Protein AF-A0A6M0CXX0-F1 (afdb_monomer_lite)

Structure (mmCIF, N/CA/C/O backbone):
data_AF-A0A6M0CXX0-F1
#
_entry.id   AF-A0A6M0CXX0-F1
#
loop_
_atom_site.group_PDB
_atom_site.id
_atom_site.type_symbol
_atom_site.label_atom_id
_atom_site.label_alt_id
_atom_site.label_comp_id
_atom_site.label_asym_id
_atom_site.label_entity_id
_atom_site.label_seq_id
_atom_site.pdbx_PDB_ins_code
_atom_site.Cartn_x
_atom_site.Cartn_y
_atom_site.Cartn_z
_atom_site.occupancy
_atom_site.B_iso_or_equiv
_atom_site.auth_seq_id
_atom_site.auth_comp_id
_atom_site.auth_asym_id
_atom_site.auth_atom_id
_atom_site.pdbx_PDB_model_num
ATOM 1 N N . GLY A 1 1 ? 21.765 5.868 -19.608 1.00 59.97 1 GLY A N 1
ATOM 2 C CA . GLY A 1 1 ? 22.127 4.489 -19.247 1.00 59.97 1 GLY A CA 1
ATOM 3 C C . GLY A 1 1 ? 20.947 3.859 -18.556 1.00 59.97 1 GLY A C 1
ATOM 4 O O . GLY A 1 1 ? 20.273 4.563 -17.808 1.00 59.97 1 GLY A O 1
ATOM 5 N N . ASP A 1 2 ? 20.671 2.595 -18.853 1.00 69.06 2 ASP A N 1
ATOM 6 C CA . ASP A 1 2 ? 19.694 1.801 -18.113 1.00 69.06 2 ASP A CA 1
ATOM 7 C C . ASP A 1 2 ? 20.199 1.673 -16.676 1.00 69.06 2 ASP A C 1
ATOM 9 O O . ASP A 1 2 ? 21.225 1.052 -16.411 1.00 69.06 2 ASP A O 1
ATOM 13 N N . TRP A 1 3 ? 19.579 2.410 -15.762 1.00 79.44 3 TRP A N 1
ATOM 14 C CA . TRP A 1 3 ? 19.969 2.393 -14.363 1.00 79.44 3 TRP A CA 1
ATOM 15 C C . TRP A 1 3 ? 19.110 1.361 -13.651 1.00 79.44 3 TRP A C 1
ATOM 17 O O . TRP A 1 3 ? 17.885 1.478 -13.663 1.00 79.44 3 TRP A O 1
ATOM 27 N N . GLU A 1 4 ? 19.743 0.406 -12.975 1.00 79.25 4 GLU A N 1
ATOM 28 C CA . GLU A 1 4 ? 19.072 -0.629 -12.176 1.00 79.25 4 GLU A CA 1
ATOM 29 C C . GLU A 1 4 ? 18.031 -0.054 -11.199 1.00 79.25 4 GLU A C 1
ATOM 31 O O . GLU A 1 4 ? 16.968 -0.635 -10.982 1.00 79.25 4 GLU A O 1
ATOM 36 N N . GLY A 1 5 ? 18.258 1.157 -10.674 1.00 85.94 5 GLY A N 1
ATOM 37 C CA . GLY A 1 5 ? 17.282 1.833 -9.817 1.00 85.94 5 GLY A CA 1
ATOM 38 C C . GLY A 1 5 ? 15.960 2.173 -10.515 1.00 85.94 5 GLY A C 1
ATOM 39 O O . GLY A 1 5 ? 14.918 2.228 -9.859 1.00 85.94 5 GLY A O 1
ATOM 40 N N . ARG A 1 6 ? 15.950 2.345 -11.844 1.00 87.88 6 ARG A N 1
ATOM 41 C CA . ARG A 1 6 ? 14.721 2.535 -12.629 1.00 87.88 6 ARG A CA 1
ATOM 42 C C . ARG A 1 6 ? 13.919 1.238 -12.716 1.00 87.88 6 ARG A C 1
ATOM 44 O O . ARG A 1 6 ? 12.712 1.277 -12.473 1.00 87.88 6 ARG A O 1
ATOM 51 N N . ALA A 1 7 ? 14.580 0.117 -13.005 1.00 89.94 7 ALA A N 1
ATOM 52 C CA . ALA A 1 7 ? 13.948 -1.200 -13.064 1.00 89.94 7 ALA A CA 1
ATOM 53 C C . ALA A 1 7 ? 13.400 -1.614 -11.688 1.00 89.94 7 ALA A C 1
ATOM 55 O O . ALA A 1 7 ? 12.222 -1.957 -11.567 1.00 89.94 7 ALA A O 1
ATOM 56 N N . ALA A 1 8 ? 14.200 -1.454 -10.628 1.00 92.31 8 ALA A N 1
ATOM 57 C CA . ALA A 1 8 ? 13.772 -1.711 -9.255 1.00 92.31 8 ALA A CA 1
ATOM 58 C C . ALA A 1 8 ? 12.567 -0.839 -8.854 1.00 92.31 8 ALA A C 1
ATOM 60 O O . ALA A 1 8 ? 11.575 -1.342 -8.324 1.00 92.31 8 ALA A O 1
ATOM 61 N N . ARG A 1 9 ? 12.590 0.466 -9.169 1.00 91.00 9 ARG A N 1
ATOM 62 C CA . ARG A 1 9 ? 11.460 1.370 -8.892 1.00 91.00 9 ARG A CA 1
ATOM 63 C C . ARG A 1 9 ? 10.193 0.964 -9.647 1.00 91.00 9 ARG A C 1
ATOM 65 O O . ARG A 1 9 ? 9.100 1.072 -9.087 1.00 91.00 9 ARG A O 1
ATOM 72 N N . GLN A 1 10 ? 10.320 0.515 -10.895 1.00 91.44 10 GLN A N 1
ATOM 73 C CA . GLN A 1 10 ? 9.189 0.040 -11.692 1.00 91.44 10 GLN A CA 1
ATOM 74 C C . GLN A 1 10 ? 8.595 -1.248 -11.117 1.00 91.44 10 GLN A C 1
ATOM 76 O O . GLN A 1 10 ? 7.374 -1.346 -10.998 1.00 91.44 10 GLN A O 1
ATOM 81 N N . LEU A 1 11 ? 9.437 -2.195 -10.696 1.00 93.31 11 LEU A N 1
ATOM 82 C CA . LEU A 1 11 ? 8.989 -3.413 -10.025 1.00 93.31 11 LEU A CA 1
ATOM 83 C C . LEU A 1 11 ? 8.218 -3.086 -8.738 1.00 93.31 11 LEU A C 1
ATOM 85 O O . LEU A 1 11 ? 7.084 -3.537 -8.581 1.00 93.31 11 LEU A O 1
ATOM 89 N N . CYS A 1 12 ? 8.775 -2.238 -7.866 1.00 93.00 12 CYS A N 1
ATOM 90 C CA . CYS A 1 12 ? 8.101 -1.811 -6.636 1.00 93.00 12 CYS A CA 1
ATOM 91 C C . CYS A 1 12 ? 6.741 -1.162 -6.920 1.00 93.00 12 CYS A C 1
ATOM 93 O O . CYS A 1 12 ? 5.757 -1.481 -6.258 1.00 93.00 12 CYS A O 1
ATOM 95 N N . ARG A 1 13 ? 6.662 -0.290 -7.935 1.00 93.56 13 ARG A N 1
ATOM 96 C CA . ARG A 1 13 ? 5.395 0.320 -8.366 1.00 93.56 13 ARG A CA 1
ATOM 97 C C . ARG A 1 13 ? 4.371 -0.733 -8.788 1.00 93.56 13 ARG A C 1
ATOM 99 O O . ARG A 1 13 ? 3.204 -0.614 -8.425 1.00 93.56 13 ARG A O 1
ATOM 106 N N . ASN A 1 14 ? 4.785 -1.727 -9.570 1.00 93.94 14 ASN A N 1
ATOM 107 C CA . ASN A 1 14 ? 3.884 -2.761 -10.073 1.00 93.94 14 ASN A CA 1
ATOM 108 C C . ASN A 1 14 ? 3.343 -3.629 -8.933 1.00 93.94 14 ASN A C 1
ATOM 110 O O . ASN A 1 14 ? 2.132 -3.822 -8.846 1.00 93.94 14 ASN A O 1
ATOM 114 N N . LEU A 1 15 ? 4.219 -4.077 -8.028 1.00 95.06 15 LEU A N 1
ATOM 115 C CA . LEU A 1 15 ? 3.824 -4.841 -6.842 1.00 95.06 15 LEU A CA 1
ATOM 116 C C . LEU A 1 15 ? 2.871 -4.037 -5.955 1.00 95.06 15 LEU A C 1
ATOM 118 O O . LEU A 1 15 ? 1.819 -4.541 -5.578 1.00 95.06 15 LEU A O 1
ATOM 122 N N . TYR A 1 16 ? 3.185 -2.765 -5.700 1.00 93.88 16 TYR A N 1
ATOM 123 C CA . TYR A 1 16 ? 2.326 -1.894 -4.903 1.00 93.88 16 TYR A CA 1
ATOM 124 C C . TYR A 1 16 ? 0.929 -1.744 -5.524 1.00 93.88 16 TYR A C 1
ATOM 126 O O . TYR A 1 16 ? -0.070 -1.847 -4.822 1.00 93.88 16 TYR A O 1
ATOM 134 N N . ARG A 1 17 ? 0.825 -1.540 -6.846 1.00 92.69 17 ARG A N 1
ATOM 135 C CA . ARG A 1 17 ? -0.478 -1.445 -7.535 1.00 92.69 17 ARG A CA 1
ATOM 136 C C . ARG A 1 17 ? -1.292 -2.734 -7.438 1.00 92.69 17 ARG A C 1
ATOM 138 O O . ARG A 1 17 ? -2.507 -2.657 -7.300 1.00 92.69 17 ARG A O 1
ATOM 145 N N . LEU A 1 18 ? -0.633 -3.890 -7.511 1.00 94.94 18 LEU A N 1
ATOM 146 C CA . LEU A 1 18 ? -1.274 -5.201 -7.390 1.00 94.94 18 LEU A CA 1
ATOM 147 C C . LEU A 1 18 ? -1.854 -5.433 -5.992 1.00 94.94 18 LEU A C 1
ATOM 149 O O . LEU A 1 18 ? -2.946 -5.980 -5.868 1.00 94.94 18 LEU A O 1
ATOM 153 N N . THR A 1 19 ? -1.140 -5.022 -4.943 1.00 95.62 19 THR A N 1
ATOM 154 C CA . THR A 1 19 ? -1.529 -5.330 -3.560 1.00 95.62 19 THR A CA 1
ATOM 155 C C . THR A 1 19 ? -2.353 -4.238 -2.887 1.00 95.62 19 THR A C 1
ATOM 157 O O . THR A 1 19 ? -3.032 -4.529 -1.909 1.00 95.62 19 THR A O 1
ATOM 160 N N . CYS A 1 20 ? -2.335 -3.001 -3.391 1.00 93.75 20 CYS A N 1
ATOM 161 C CA . CYS A 1 20 ? -2.978 -1.862 -2.733 1.00 93.75 20 CYS A CA 1
ATOM 162 C C . CYS A 1 20 ? -4.485 -2.067 -2.518 1.00 93.75 20 CYS A C 1
ATOM 164 O O . CYS A 1 20 ? -4.954 -1.968 -1.393 1.00 93.75 20 CYS A O 1
ATOM 166 N N . ALA A 1 21 ? -5.244 -2.372 -3.574 1.00 92.38 21 ALA A N 1
ATOM 167 C CA . ALA A 1 21 ? -6.694 -2.541 -3.468 1.00 92.38 21 ALA A CA 1
ATOM 168 C C . ALA A 1 21 ? -7.120 -3.684 -2.520 1.00 92.38 21 ALA A C 1
ATOM 170 O O . ALA A 1 21 ? -7.969 -3.436 -1.664 1.00 92.38 21 ALA A O 1
ATOM 171 N N . PRO A 1 22 ? -6.563 -4.911 -2.613 1.00 95.81 22 PRO A N 1
ATOM 172 C CA . PRO A 1 22 ? -6.921 -5.970 -1.670 1.00 95.81 22 PRO A CA 1
ATOM 173 C C . PRO A 1 22 ? -6.447 -5.680 -0.238 1.00 95.81 22 PRO A C 1
ATOM 175 O O . PRO A 1 22 ? -7.133 -6.067 0.703 1.00 95.81 22 PRO A O 1
ATOM 178 N N . ALA A 1 23 ? -5.322 -4.979 -0.054 1.00 95.19 23 ALA A N 1
ATOM 179 C CA . ALA A 1 23 ? -4.873 -4.566 1.275 1.00 95.19 23 ALA A CA 1
ATOM 180 C C . ALA A 1 23 ? -5.846 -3.567 1.923 1.00 95.19 23 ALA A C 1
ATOM 182 O O . ALA A 1 23 ? -6.234 -3.774 3.067 1.00 95.19 23 ALA A O 1
ATOM 183 N N . GLU A 1 24 ? -6.286 -2.539 1.190 1.00 92.94 24 GLU A N 1
ATOM 184 C CA . GLU A 1 24 ? -7.282 -1.571 1.680 1.00 92.94 24 GLU A CA 1
ATOM 185 C C . GLU A 1 24 ? -8.614 -2.258 2.013 1.00 92.94 24 GLU A C 1
ATOM 187 O O . GLU A 1 24 ? -9.156 -2.046 3.090 1.00 92.94 24 GLU A O 1
ATOM 192 N N . GLN A 1 25 ? -9.100 -3.163 1.153 1.00 94.00 25 GLN A N 1
ATOM 193 C CA . GL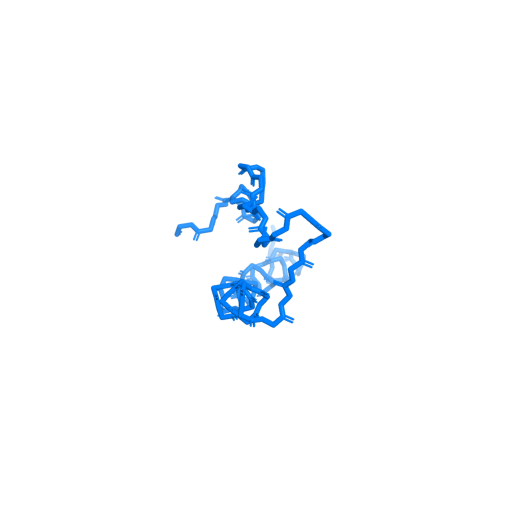N A 1 25 ? -10.317 -3.938 1.435 1.00 94.00 25 GLN A CA 1
ATOM 194 C C . GLN A 1 25 ? -10.195 -4.765 2.717 1.00 94.00 25 GLN A C 1
ATOM 196 O O . GLN A 1 25 ? -11.125 -4.799 3.524 1.00 94.00 25 GLN A O 1
ATOM 201 N N . TRP A 1 26 ? -9.051 -5.425 2.914 1.00 96.44 26 TRP A N 1
ATOM 202 C CA . TRP A 1 26 ? -8.809 -6.188 4.131 1.00 96.44 26 TRP A CA 1
ATOM 203 C C . TRP A 1 26 ? -8.799 -5.276 5.358 1.00 96.44 26 TRP A C 1
ATOM 205 O O . TRP A 1 26 ? -9.505 -5.572 6.319 1.00 96.44 26 TRP A O 1
ATOM 215 N N . LEU A 1 27 ? -8.082 -4.147 5.302 1.00 95.12 27 LEU A N 1
ATOM 216 C CA . LEU A 1 27 ? -8.031 -3.165 6.387 1.00 95.12 27 LEU A CA 1
ATOM 217 C C . LEU A 1 27 ? -9.433 -2.668 6.752 1.00 95.12 27 LEU A C 1
ATOM 219 O O . LEU A 1 27 ? -9.809 -2.749 7.917 1.00 95.12 27 LEU A O 1
ATOM 223 N N . SER A 1 28 ? -10.232 -2.244 5.768 1.00 93.19 28 SER A N 1
ATOM 224 C CA . SER A 1 28 ? -11.611 -1.792 5.993 1.00 93.19 28 SER A CA 1
ATOM 225 C C . SER A 1 28 ? -12.508 -2.869 6.612 1.00 93.19 28 SER A C 1
ATOM 227 O O . SER A 1 28 ? -13.464 -2.533 7.301 1.00 93.19 28 SER A O 1
ATOM 229 N N . SER A 1 29 ? -12.230 -4.154 6.364 1.00 94.62 29 SER A N 1
ATOM 230 C CA . SER A 1 29 ? -13.009 -5.271 6.920 1.00 94.62 29 SER A CA 1
ATOM 231 C C . SER A 1 29 ? -12.534 -5.751 8.294 1.00 94.62 29 SER A C 1
ATOM 233 O O . SER A 1 29 ? -13.319 -6.317 9.050 1.00 94.62 29 SER A O 1
ATOM 235 N N . ALA A 1 30 ? -11.248 -5.576 8.598 1.00 96.38 30 ALA A N 1
ATOM 236 C CA . ALA A 1 30 ? -10.593 -6.184 9.754 1.00 96.38 30 ALA A CA 1
ATOM 237 C C . ALA A 1 30 ? -10.314 -5.186 10.881 1.00 96.38 30 ALA A C 1
ATOM 239 O O . ALA A 1 30 ? -9.928 -5.598 11.975 1.00 96.38 30 ALA A O 1
ATOM 240 N N . MET A 1 31 ? -10.450 -3.886 10.616 1.00 95.44 31 MET A N 1
ATOM 241 C CA . MET A 1 31 ? -10.053 -2.832 11.538 1.00 95.44 31 MET A CA 1
ATOM 242 C C . MET A 1 31 ? -11.099 -1.725 11.626 1.00 95.44 31 MET A C 1
ATOM 244 O O . MET A 1 31 ? -11.784 -1.393 10.661 1.00 95.44 31 MET A O 1
ATOM 248 N N . GLU A 1 32 ? -11.141 -1.099 12.794 1.00 96.31 32 GLU A N 1
ATOM 249 C CA . GLU A 1 32 ? -11.904 0.107 13.076 1.00 96.31 32 GLU A CA 1
ATOM 250 C C . GLU A 1 32 ? -11.098 1.008 14.019 1.00 96.31 32 GLU A C 1
ATOM 252 O O . GLU A 1 32 ? -10.105 0.599 14.628 1.00 96.31 32 GLU A O 1
ATOM 257 N N . THR A 1 33 ? -11.503 2.265 14.100 1.00 93.94 33 THR A N 1
ATOM 258 C CA . THR A 1 33 ? -11.022 3.232 15.084 1.00 93.94 33 THR A CA 1
ATOM 259 C C . THR A 1 33 ? -11.909 3.195 16.329 1.00 93.94 33 THR A C 1
ATOM 261 O O . THR A 1 33 ? -13.001 2.633 16.308 1.00 93.94 33 THR A O 1
ATOM 264 N N . ALA A 1 34 ? -11.481 3.858 17.407 1.00 95.50 34 ALA A N 1
ATOM 265 C CA . ALA A 1 34 ? -12.317 4.029 18.599 1.00 95.50 34 ALA A CA 1
ATOM 266 C C . ALA A 1 34 ? -13.647 4.762 18.312 1.00 95.50 34 ALA A C 1
ATOM 268 O O . ALA A 1 34 ? -14.593 4.626 19.083 1.00 95.50 34 ALA A O 1
ATOM 269 N N . ASP A 1 35 ? -13.716 5.502 17.201 1.00 94.38 35 ASP A N 1
ATOM 270 C CA . ASP A 1 35 ? -14.859 6.319 16.795 1.00 94.38 35 ASP A CA 1
ATOM 271 C C . ASP A 1 35 ? -15.671 5.692 15.639 1.00 94.38 35 ASP A C 1
ATOM 273 O O . ASP A 1 35 ? -16.590 6.324 15.115 1.00 94.38 35 ASP A O 1
ATOM 277 N N . GLY A 1 36 ? -15.355 4.456 15.225 1.00 92.94 36 GLY A N 1
ATOM 278 C CA . GLY A 1 36 ? -16.039 3.743 14.138 1.00 92.94 36 GLY A CA 1
ATOM 279 C C . GLY A 1 36 ? -15.113 3.349 12.977 1.00 92.94 36 GLY A C 1
ATOM 280 O O . GLY A 1 36 ? -13.909 3.205 13.189 1.00 92.94 36 GLY A O 1
ATOM 281 N N . PRO A 1 37 ? -15.635 3.150 11.750 1.00 93.75 37 PRO A N 1
ATOM 282 C CA . PRO A 1 37 ? -14.868 2.615 10.621 1.00 93.75 37 PRO A CA 1
ATOM 283 C C . PRO A 1 37 ? -13.575 3.382 10.323 1.00 93.75 37 PRO A C 1
ATOM 285 O O . PRO A 1 37 ? -13.469 4.578 10.601 1.00 93.75 37 PRO A O 1
ATOM 288 N N . LEU A 1 38 ? -12.595 2.703 9.714 1.00 94.06 38 LEU A N 1
ATOM 289 C CA . LEU A 1 38 ? -11.383 3.375 9.245 1.00 94.06 38 LEU A CA 1
ATOM 290 C C . LEU A 1 38 ? -11.731 4.520 8.277 1.00 94.06 38 LEU A C 1
ATOM 292 O O . LEU A 1 38 ? -12.556 4.327 7.380 1.00 94.06 38 LEU A O 1
ATOM 296 N N . PRO A 1 39 ? -11.095 5.694 8.422 1.00 92.19 39 PRO A N 1
ATOM 297 C CA . PRO A 1 39 ? -11.257 6.775 7.466 1.00 92.19 39 PRO A CA 1
ATOM 298 C C . PRO A 1 39 ? -10.607 6.412 6.128 1.00 92.19 39 PRO A C 1
ATOM 300 O O . PRO A 1 39 ? -9.667 5.615 6.070 1.00 92.19 39 PRO A O 1
ATOM 303 N N . ASP A 1 40 ? -11.058 7.070 5.063 1.00 89.38 40 ASP A N 1
ATOM 304 C CA . ASP A 1 40 ? -10.425 6.955 3.753 1.00 89.38 40 ASP A CA 1
ATOM 305 C C . ASP A 1 40 ? -8.946 7.368 3.796 1.00 89.38 40 ASP A C 1
ATOM 307 O O . ASP A 1 40 ? -8.527 8.278 4.525 1.00 89.38 40 ASP A O 1
ATOM 311 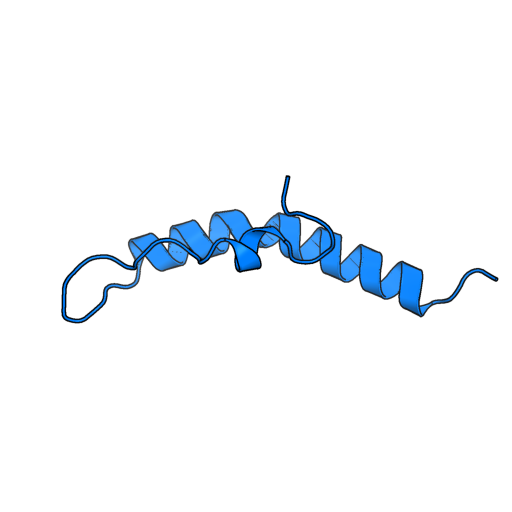N N . ALA A 1 41 ? -8.144 6.742 2.935 1.00 90.00 41 ALA A N 1
ATOM 312 C CA . ALA A 1 41 ? -6.762 7.144 2.738 1.00 90.00 41 ALA A CA 1
ATOM 313 C C . ALA A 1 41 ? -6.666 8.598 2.235 1.00 90.00 41 ALA A C 1
ATOM 315 O O . ALA A 1 41 ? -7.381 9.020 1.324 1.00 90.00 41 ALA A O 1
ATOM 316 N N . SER A 1 42 ? -5.714 9.361 2.783 1.00 91.75 42 SER A N 1
ATOM 317 C CA . SER A 1 42 ? -5.448 10.741 2.344 1.00 91.75 42 SER A CA 1
ATOM 318 C C . SER A 1 42 ? -5.156 10.843 0.840 1.00 91.75 42 SER A C 1
ATOM 320 O O . SER A 1 42 ? -4.560 9.943 0.253 1.00 91.75 42 SER A O 1
ATOM 322 N N . GLU A 1 43 ? -5.443 11.988 0.218 1.00 90.38 43 GLU A N 1
ATOM 323 C CA . GLU A 1 43 ? -5.226 12.191 -1.225 1.00 90.38 43 GLU A CA 1
ATOM 324 C C . GLU A 1 43 ? -3.772 11.913 -1.673 1.00 90.38 43 GLU A C 1
ATOM 326 O O . GLU A 1 43 ? -3.519 11.365 -2.749 1.00 90.38 43 GLU A O 1
ATOM 331 N N . ASN A 1 44 ? -2.793 12.221 -0.813 1.00 91.12 44 ASN A N 1
ATOM 332 C CA . ASN A 1 44 ? -1.374 11.958 -1.071 1.00 91.12 44 ASN A CA 1
ATOM 333 C C . ASN A 1 44 ? -1.050 10.464 -1.221 1.00 91.12 44 ASN A C 1
ATOM 335 O O . ASN A 1 44 ? -0.090 10.116 -1.914 1.00 91.12 44 ASN A O 1
ATOM 339 N N . PHE A 1 45 ? -1.843 9.577 -0.616 1.00 91.25 45 PHE A N 1
ATOM 340 C CA . PHE A 1 45 ? -1.709 8.131 -0.778 1.00 91.25 45 PHE A CA 1
ATOM 341 C C . PHE A 1 45 ? -1.800 7.730 -2.255 1.00 91.25 45 PHE A C 1
ATOM 343 O O . PHE A 1 45 ? -0.936 7.014 -2.766 1.00 91.25 45 PHE A O 1
ATOM 350 N N . TYR A 1 46 ? -2.778 8.287 -2.972 1.00 88.88 46 TYR A N 1
ATOM 351 C CA . TYR A 1 46 ? -3.039 7.974 -4.377 1.00 88.88 46 TYR A CA 1
ATOM 352 C C . TYR A 1 46 ? -2.006 8.558 -5.347 1.00 88.88 46 TYR A C 1
ATOM 354 O O . TYR A 1 46 ? -1.958 8.149 -6.508 1.00 88.88 46 TYR A O 1
ATOM 362 N N . ARG A 1 47 ? -1.144 9.473 -4.882 1.00 91.25 47 ARG A N 1
ATOM 3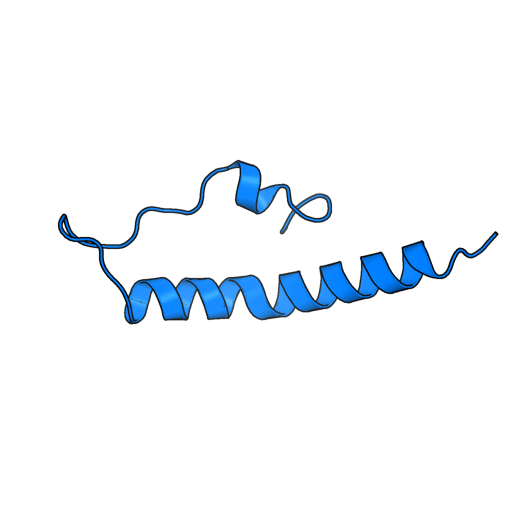63 C CA . ARG A 1 47 ? -0.063 10.089 -5.674 1.00 91.25 47 ARG A CA 1
ATOM 364 C C . ARG A 1 47 ? 1.240 9.275 -5.662 1.00 91.25 47 ARG A C 1
ATOM 366 O O . ARG A 1 47 ? 2.169 9.584 -6.414 1.00 91.25 47 ARG A O 1
ATOM 373 N N . ARG A 1 48 ? 1.336 8.222 -4.839 1.00 89.81 48 ARG A N 1
ATOM 374 C CA . ARG A 1 48 ? 2.529 7.358 -4.755 1.00 89.81 48 ARG A CA 1
ATOM 375 C C . ARG A 1 48 ? 2.851 6.718 -6.107 1.00 89.81 48 ARG A C 1
ATOM 377 O O . ARG A 1 48 ? 1.966 6.411 -6.899 1.00 89.81 48 ARG A O 1
ATOM 384 N N . PHE A 1 49 ? 4.146 6.540 -6.376 1.00 89.25 49 PHE A N 1
ATOM 385 C CA . PHE A 1 49 ? 4.665 5.956 -7.622 1.00 89.25 49 PHE A CA 1
ATOM 386 C C . PHE A 1 49 ? 4.141 6.604 -8.923 1.00 89.25 49 PHE A C 1
ATOM 388 O O . PHE A 1 49 ? 4.039 5.940 -9.957 1.00 89.25 49 PHE A O 1
ATOM 395 N N . GLY A 1 50 ? 3.848 7.908 -8.882 1.00 85.06 50 GLY A N 1
ATOM 396 C CA . GLY A 1 50 ? 3.338 8.655 -10.035 1.00 85.06 50 GLY A CA 1
ATOM 397 C C . GLY A 1 50 ? 1.842 8.460 -10.293 1.00 85.06 50 GLY A C 1
ATOM 398 O O . GLY A 1 50 ? 1.379 8.799 -11.376 1.00 85.06 50 GLY A O 1
ATOM 399 N N . GLY A 1 51 ? 1.100 7.916 -9.324 1.00 88.06 51 GLY A N 1
ATOM 400 C CA . GLY A 1 51 ? -0.344 7.715 -9.405 1.00 88.06 51 GLY A CA 1
ATOM 401 C C . GLY A 1 51 ? -0.750 6.240 -9.384 1.00 88.06 51 GLY A C 1
ATOM 402 O O . GLY A 1 51 ? -0.152 5.403 -10.069 1.00 88.06 51 GLY A O 1
ATOM 403 N N . LEU A 1 52 ? -1.806 5.936 -8.623 1.00 81.19 52 LEU A N 1
ATOM 404 C CA . LEU A 1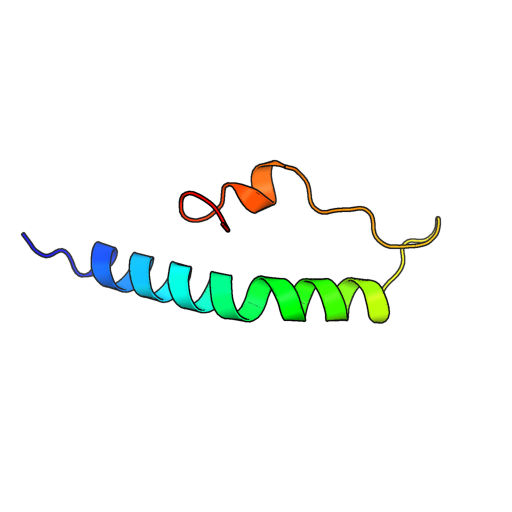 52 ? -2.382 4.589 -8.491 1.00 81.19 52 LEU A CA 1
ATOM 405 C C . LEU A 1 52 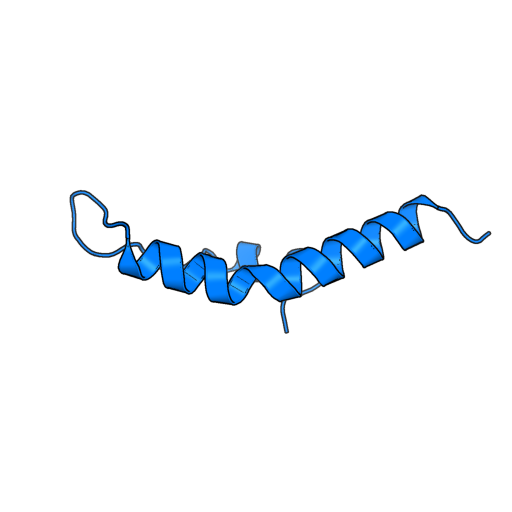? -3.525 4.272 -9.482 1.00 81.19 52 LEU A C 1
ATOM 407 O O . LEU A 1 52 ? -4.167 3.240 -9.330 1.00 81.19 52 LEU A O 1
ATOM 411 N N . ARG A 1 53 ? -3.752 5.104 -10.511 1.00 63.12 53 ARG A N 1
ATOM 412 C CA . ARG A 1 53 ? -4.703 4.821 -11.609 1.00 63.12 53 ARG A CA 1
ATOM 413 C C . ARG A 1 53 ? -4.135 3.843 -12.625 1.00 63.12 53 ARG A C 1
ATOM 415 O O . ARG A 1 53 ? -3.009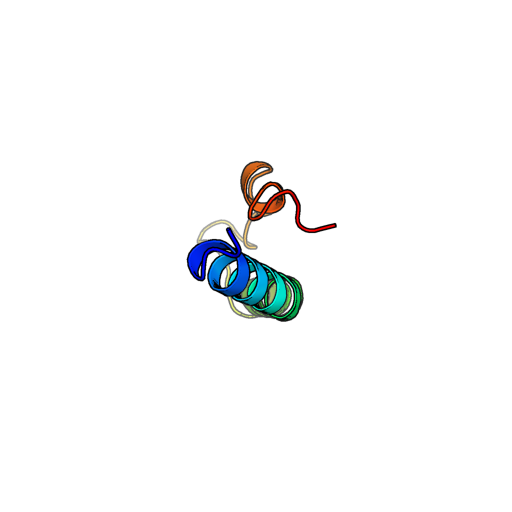 4.074 -13.120 1.00 63.12 53 ARG A O 1
#

Foldseek 3Di:
DPDVVVVVLVVVLVVCLVVVVVVVVCCQVPDADPVGTDDDDDPVVQPPSNGSD

Organism: NCBI:txid2708063

pLDDT: mean 90.21, std 7.53, range [59.97, 96.44]

Secondary structure (DSSP, 8-state):
---HHHHHHHHHHHHHHHHHHHHHHHHHHH-EETTEEPPPPPHHHHTGGG---

Radius of gyration: 14.7 Å; chains: 1; bounding box: 38×18×38 Å

Sequence (53 aa):
GDWEGRAARQLCRNLYRLTCAPAEQWLSSAMETADGPLPDASENFYRRFGGLR